Protein AF-A0A7S2HWL8-F1 (afdb_monomer)

Solvent-accessible surface area (backbone atoms only — not comparable to full-atom values): 8436 Å² total; per-residue (Å²): 145,83,67,70,86,74,32,51,67,44,55,51,53,56,47,65,76,38,41,70,59,36,60,76,68,67,42,57,66,60,55,51,50,52,39,53,51,37,48,51,54,50,51,62,57,42,52,60,52,49,50,52,51,49,51,54,53,50,51,54,53,49,51,51,54,49,51,52,51,49,51,52,53,50,50,51,51,48,42,71,77,35,58,91,82,42,54,73,66,59,55,52,54,51,52,52,51,51,51,53,52,50,54,51,50,53,54,51,49,55,60,49,54,51,50,53,52,50,52,55,53,48,50,55,51,50,54,62,69,71,48,85,57,97,70,59,89,82,53,87,84,64,83,80,84,127

Secondary structure (DSSP, 8-state):
---STT-HHHHHHHHHHTHHHHHHTT-HHHHHHHHHHHHHHHHHHHHHHHHHHHHHHHHHHHHHHHHHHHHHHHHHHHHHH-TTT--HHHHHHHHHHHHHHHHHHHHHHHHHHHHHHHHHHHHHHHHHHS---SS-TT-TTS----

Structure (mmCIF, N/CA/C/O backbone):
data_AF-A0A7S2HWL8-F1
#
_entry.id   AF-A0A7S2HWL8-F1
#
loop_
_atom_site.group_PDB
_atom_site.id
_atom_site.type_symbol
_atom_site.label_atom_id
_atom_site.label_alt_id
_atom_site.label_comp_id
_atom_site.label_asym_id
_atom_site.label_entity_id
_atom_site.label_seq_id
_atom_site.pdbx_PDB_ins_code
_atom_site.Cartn_x
_atom_site.Cartn_y
_atom_site.Cartn_z
_atom_site.occupancy
_atom_site.B_iso_or_equiv
_atom_site.auth_seq_id
_atom_site.auth_comp_id
_atom_site.auth_asym_id
_atom_site.auth_atom_id
_atom_site.pdbx_PDB_model_num
ATOM 1 N N . SER A 1 1 ? -8.530 -12.918 17.261 1.00 36.56 1 SER A N 1
ATOM 2 C CA . SER A 1 1 ? -9.436 -11.902 16.700 1.00 36.56 1 SER A CA 1
ATOM 3 C C . SER A 1 1 ? -10.568 -11.753 17.689 1.00 36.56 1 SER A C 1
ATOM 5 O O . SER A 1 1 ? -11.606 -12.373 17.536 1.00 36.56 1 SER A O 1
ATOM 7 N N . ASP A 1 2 ? -10.269 -11.047 18.769 1.00 38.97 2 ASP A N 1
ATOM 8 C CA . ASP A 1 2 ? -11.111 -10.826 19.940 1.00 38.97 2 ASP A CA 1
ATOM 9 C C . ASP A 1 2 ? -11.347 -9.316 19.957 1.00 38.97 2 ASP A C 1
ATOM 11 O O . ASP A 1 2 ? -10.374 -8.564 20.008 1.00 38.97 2 ASP A O 1
ATOM 15 N N . GLY A 1 3 ? -12.564 -8.841 19.702 1.00 39.28 3 GLY A N 1
ATOM 16 C CA . GLY A 1 3 ? -12.728 -7.395 19.493 1.00 39.28 3 GLY A CA 1
ATOM 17 C C . GLY A 1 3 ? -14.107 -6.874 19.117 1.00 39.28 3 GLY A C 1
ATOM 18 O O . GLY A 1 3 ? -14.203 -5.731 18.681 1.00 39.28 3 GLY A O 1
ATOM 19 N N . GLY A 1 4 ? -15.168 -7.669 19.263 1.00 46.44 4 GLY A N 1
ATOM 20 C CA . GLY A 1 4 ? -16.534 -7.183 19.039 1.00 46.44 4 GLY A CA 1
ATOM 21 C C . GLY A 1 4 ? -17.088 -6.378 20.216 1.00 46.44 4 GLY A C 1
ATOM 22 O O . GLY A 1 4 ? -17.731 -5.354 20.004 1.00 46.44 4 GLY A O 1
ATOM 23 N N . GLU A 1 5 ? -16.794 -6.796 21.449 1.00 48.22 5 GLU A N 1
ATOM 24 C CA . GLU A 1 5 ? -17.503 -6.305 22.643 1.00 48.22 5 GLU A CA 1
ATOM 25 C C . GLU A 1 5 ? -16.933 -5.011 23.253 1.00 48.22 5 GLU A C 1
ATOM 27 O O . GLU A 1 5 ? -17.638 -4.344 23.995 1.00 48.22 5 GLU A O 1
ATOM 32 N N . ASN A 1 6 ? -15.717 -4.580 22.883 1.00 56.91 6 ASN A N 1
ATOM 33 C CA . ASN A 1 6 ? -15.077 -3.365 23.432 1.00 56.91 6 ASN A CA 1
ATOM 34 C C . ASN A 1 6 ? -14.715 -2.310 22.369 1.00 56.91 6 ASN A C 1
ATOM 36 O O . ASN A 1 6 ? -13.862 -1.447 22.597 1.00 56.91 6 ASN A O 1
ATOM 40 N N . SER A 1 7 ? -15.316 -2.383 21.179 1.00 73.00 7 SER A N 1
ATOM 41 C CA . SER A 1 7 ? -15.073 -1.382 20.135 1.00 73.00 7 SER A CA 1
ATOM 42 C C . SER A 1 7 ? -15.801 -0.070 20.448 1.00 73.00 7 SER A C 1
ATOM 44 O O . SER A 1 7 ? -16.907 -0.063 20.991 1.00 73.00 7 SER A O 1
ATOM 46 N N . SER A 1 8 ? -15.192 1.053 20.066 1.00 79.38 8 SER A N 1
ATOM 47 C CA . SER A 1 8 ? -15.786 2.393 20.178 1.00 79.38 8 SER A CA 1
ATOM 48 C C . SER A 1 8 ? -17.180 2.456 19.531 1.00 79.38 8 SER A C 1
ATOM 50 O O . SER A 1 8 ? -18.102 3.032 20.106 1.00 79.38 8 SER A O 1
ATOM 52 N N . GLY A 1 9 ? -17.363 1.785 18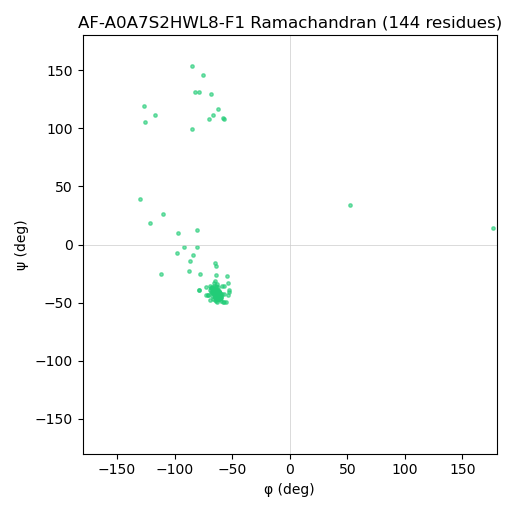.387 1.00 84.88 9 GLY A N 1
ATOM 53 C CA . GLY A 1 9 ? -18.653 1.655 17.704 1.00 84.88 9 GLY A CA 1
ATOM 54 C C . GLY A 1 9 ? -19.685 0.819 18.469 1.00 84.88 9 GLY A C 1
ATOM 55 O O . GLY A 1 9 ? -20.841 1.224 18.552 1.00 84.88 9 GLY A O 1
ATOM 56 N N . GLY A 1 10 ? -19.280 -0.304 19.071 1.00 85.44 10 GLY A N 1
ATOM 57 C CA . GLY A 1 10 ? -20.170 -1.151 19.874 1.00 85.44 10 GLY A CA 1
ATOM 58 C C . GLY A 1 10 ? -20.747 -0.414 21.085 1.00 85.44 10 GLY A C 1
ATOM 59 O O . GLY A 1 10 ? -21.961 -0.409 21.277 1.00 85.44 10 GLY A O 1
ATOM 60 N N . ILE A 1 11 ? -19.894 0.304 21.826 1.00 84.81 11 ILE A N 1
ATOM 61 C CA . ILE A 1 11 ? -20.287 1.094 23.008 1.00 84.81 11 ILE A CA 1
ATOM 62 C C . ILE A 1 11 ? -21.289 2.196 22.629 1.00 84.81 11 ILE A C 1
ATOM 64 O O . ILE A 1 11 ? -22.266 2.433 2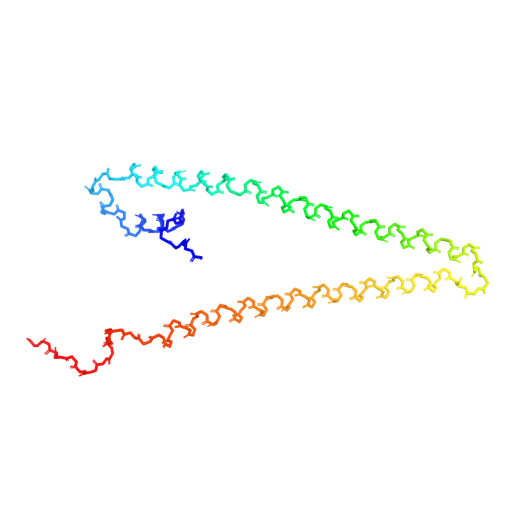3.343 1.00 84.81 11 ILE A O 1
ATOM 68 N N . VAL A 1 12 ? -21.078 2.864 21.489 1.00 86.81 12 VAL A N 1
ATOM 69 C CA . VAL A 1 12 ? -21.998 3.897 20.987 1.00 86.81 12 VAL A CA 1
ATOM 70 C C . VAL A 1 12 ? -23.343 3.291 20.598 1.00 86.81 12 VAL A C 1
ATOM 72 O O . VAL A 1 12 ? -24.381 3.818 20.996 1.00 86.81 12 VAL A O 1
ATOM 75 N N . VAL A 1 13 ? -23.343 2.180 19.858 1.00 89.12 13 VAL A N 1
ATOM 76 C CA . VAL A 1 13 ? -24.578 1.503 19.437 1.00 89.12 13 VAL A CA 1
ATOM 77 C C . VAL A 1 13 ? -25.383 1.036 20.651 1.00 89.12 13 VAL A C 1
ATOM 79 O O . VAL A 1 13 ? -26.576 1.323 20.728 1.00 89.12 13 VAL A O 1
ATOM 82 N N . GLU A 1 14 ? -24.745 0.400 21.635 1.00 86.38 14 GLU A N 1
ATOM 83 C CA . GLU A 1 14 ? -25.400 -0.042 22.873 1.00 86.38 14 GLU A CA 1
ATOM 84 C C . GLU A 1 14 ? -25.998 1.138 23.657 1.00 86.38 14 GLU A C 1
ATOM 86 O O . GLU A 1 14 ? -27.144 1.081 24.114 1.00 86.38 14 GLU A O 1
ATOM 91 N N . THR A 1 15 ? -25.247 2.237 23.769 1.00 87.38 15 THR A N 1
ATOM 92 C CA . THR A 1 15 ? -25.688 3.448 24.475 1.00 87.38 15 THR A CA 1
ATOM 93 C C . THR A 1 15 ? -26.894 4.090 23.788 1.00 87.38 15 THR A C 1
ATOM 95 O O . THR A 1 15 ? -27.835 4.502 24.465 1.00 87.38 15 THR A O 1
ATOM 98 N N . LEU A 1 16 ? -26.905 4.147 22.451 1.00 88.75 16 LEU A N 1
ATOM 99 C CA . LEU A 1 16 ? -28.018 4.703 21.677 1.00 88.75 16 LEU A CA 1
ATOM 100 C C . LEU A 1 16 ? -29.275 3.831 21.764 1.00 88.75 16 LEU A C 1
ATOM 102 O O . LEU A 1 16 ? -30.374 4.363 21.923 1.00 88.75 16 LEU A O 1
ATOM 106 N N . LEU A 1 17 ? -29.121 2.505 21.706 1.00 90.94 17 LEU A N 1
ATOM 107 C CA . LEU A 1 17 ? -30.237 1.564 21.833 1.00 90.94 17 LEU A CA 1
ATOM 108 C C . LEU A 1 17 ? -30.908 1.649 23.214 1.00 90.94 17 LEU A C 1
ATOM 110 O O . LEU A 1 17 ? -32.128 1.535 23.310 1.00 90.94 17 LEU A O 1
ATOM 114 N N . ASN A 1 18 ? -30.132 1.920 24.268 1.00 90.50 18 ASN A N 1
ATOM 115 C CA . ASN A 1 18 ? -30.604 1.960 25.654 1.00 90.50 18 ASN A CA 1
ATOM 116 C C . ASN A 1 18 ? -30.632 3.372 26.267 1.00 90.50 18 ASN A C 1
ATOM 118 O O . ASN A 1 18 ? -30.566 3.518 27.489 1.00 90.50 18 ASN A O 1
ATOM 122 N N . ILE A 1 19 ? -30.774 4.423 25.455 1.00 90.06 19 ILE A N 1
ATOM 123 C CA . ILE A 1 19 ? -30.615 5.817 25.907 1.00 90.06 19 ILE A CA 1
ATOM 124 C C . ILE A 1 19 ? -31.541 6.208 27.074 1.00 90.06 19 ILE A C 1
ATOM 126 O O . ILE A 1 19 ? -31.122 6.914 27.988 1.00 90.06 19 ILE A O 1
ATOM 130 N N . ARG A 1 20 ? -32.781 5.692 27.109 1.00 89.00 20 AR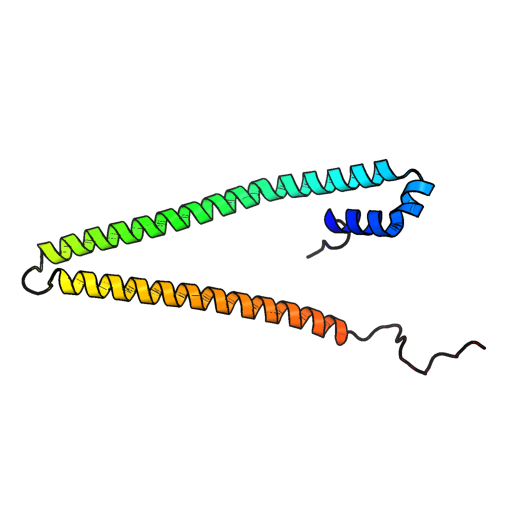G A N 1
ATOM 131 C CA . ARG A 1 20 ? -33.717 5.932 28.228 1.00 89.00 20 ARG A CA 1
ATOM 132 C C . ARG A 1 20 ? -33.214 5.319 29.534 1.00 89.00 20 ARG A C 1
ATOM 134 O O . ARG A 1 20 ? -33.318 5.951 30.581 1.00 89.00 20 ARG A O 1
ATOM 141 N N . THR A 1 21 ? -32.642 4.119 29.468 1.00 88.75 21 THR A N 1
ATOM 142 C CA . THR A 1 21 ? -32.057 3.426 30.622 1.00 88.75 21 THR A CA 1
ATOM 143 C C . THR A 1 21 ? -30.814 4.163 31.116 1.00 88.75 21 THR A C 1
ATOM 145 O O . THR A 1 21 ? -30.686 4.423 32.310 1.00 88.75 21 THR A O 1
ATOM 148 N N . VAL A 1 22 ? -29.943 4.585 30.196 1.00 86.00 22 VAL A N 1
ATOM 149 C CA . VAL A 1 22 ? -28.724 5.355 30.495 1.00 86.00 22 VAL A CA 1
ATOM 150 C C . VAL A 1 22 ? -29.058 6.676 31.196 1.00 86.00 22 VAL A C 1
ATOM 152 O O . VAL A 1 22 ? -28.449 6.988 32.222 1.00 86.00 22 VAL A O 1
ATOM 155 N N . ALA A 1 23 ? -30.063 7.406 30.700 1.00 87.19 23 ALA A N 1
ATOM 156 C CA . ALA A 1 23 ? -30.544 8.642 31.314 1.00 87.19 23 ALA A CA 1
ATOM 157 C C . ALA A 1 23 ? -31.184 8.390 32.690 1.00 87.19 23 ALA A C 1
ATOM 159 O O . ALA A 1 23 ? -30.904 9.113 33.641 1.00 87.19 23 ALA A O 1
ATOM 160 N N . SER A 1 24 ? -31.985 7.325 32.830 1.00 88.12 24 SER A N 1
ATOM 161 C CA . SER A 1 24 ? -32.643 6.982 34.102 1.00 88.12 24 SER A CA 1
ATOM 162 C C . SER A 1 24 ? -31.659 6.607 35.217 1.00 88.12 24 SER A C 1
ATOM 164 O O . SER A 1 24 ? -31.908 6.890 36.385 1.00 88.12 24 SER A O 1
ATOM 166 N N . LEU A 1 25 ? -30.516 6.017 34.855 1.00 89.00 25 LEU A N 1
ATOM 167 C CA . LEU A 1 25 ? -29.452 5.637 35.784 1.00 89.00 25 LEU A CA 1
ATOM 168 C C . LEU A 1 25 ? -28.389 6.736 35.955 1.00 89.00 25 LEU A C 1
ATOM 170 O O . LEU A 1 25 ? -27.465 6.565 36.744 1.00 89.00 25 LEU A O 1
ATOM 174 N N . THR A 1 26 ? -28.497 7.866 35.241 1.00 86.88 26 THR A N 1
ATOM 175 C CA . THR A 1 26 ? -27.496 8.956 35.229 1.00 86.88 26 THR A CA 1
ATOM 176 C C . THR A 1 26 ? -26.065 8.463 34.928 1.00 86.88 26 THR A C 1
ATOM 178 O O . THR A 1 26 ? -25.079 8.983 35.449 1.00 86.88 26 THR A O 1
ATOM 181 N N . ILE A 1 27 ? -25.921 7.435 34.081 1.00 88.50 27 ILE A N 1
ATOM 182 C CA . ILE A 1 27 ? -24.622 6.798 33.766 1.00 88.50 27 ILE A CA 1
ATOM 183 C C . ILE A 1 27 ? -23.970 7.322 32.475 1.00 88.50 27 ILE A C 1
ATOM 185 O O . ILE A 1 27 ? -22.964 6.781 32.019 1.00 88.50 27 ILE A O 1
ATOM 189 N N . GLU A 1 28 ? -24.493 8.402 31.891 1.00 86.25 28 GLU A N 1
ATOM 190 C CA . GLU A 1 28 ? -23.987 9.009 30.647 1.00 86.25 28 GLU A CA 1
ATOM 191 C C . GLU A 1 28 ? -22.484 9.323 30.705 1.00 86.25 28 GLU A C 1
ATOM 193 O O . GLU A 1 28 ? -21.734 9.065 29.758 1.00 86.25 28 GLU A O 1
ATOM 198 N N . LYS A 1 29 ? -22.015 9.830 31.852 1.00 88.00 29 LYS A N 1
ATOM 199 C CA . LYS A 1 29 ? -20.608 10.197 32.055 1.00 88.00 29 LYS A CA 1
ATOM 200 C C . LYS A 1 29 ? -19.680 8.980 32.041 1.00 88.00 29 LYS A C 1
ATOM 202 O O . LYS A 1 29 ? -18.588 9.067 31.491 1.00 88.00 29 LYS A O 1
ATOM 207 N N . MET A 1 30 ? -20.127 7.855 32.601 1.00 86.94 30 MET A N 1
ATOM 208 C CA . MET A 1 30 ? -19.372 6.597 32.607 1.00 86.94 30 MET A CA 1
ATOM 209 C C . MET A 1 30 ? -19.195 6.068 31.179 1.00 86.94 30 MET A C 1
ATOM 211 O O . MET A 1 30 ? -18.077 5.763 30.775 1.00 86.94 30 MET A O 1
ATOM 215 N N . ARG A 1 31 ? -20.276 6.031 30.389 1.00 83.50 31 ARG A N 1
ATOM 216 C CA . ARG A 1 31 ? -20.229 5.562 28.992 1.00 83.50 31 ARG A CA 1
ATOM 217 C C . ARG A 1 31 ? -19.401 6.475 28.089 1.00 83.50 31 ARG A C 1
ATOM 219 O O . ARG A 1 31 ? -18.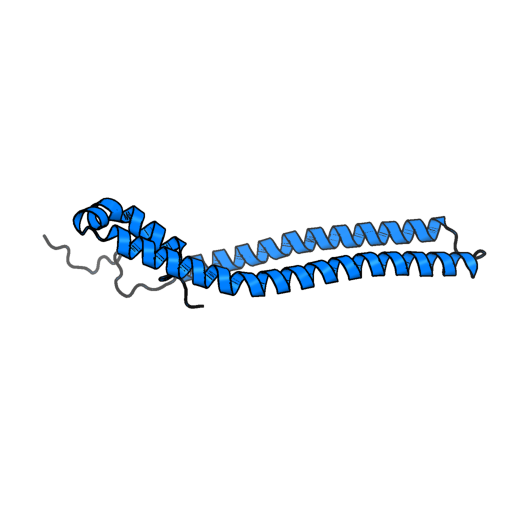677 5.998 27.221 1.00 83.50 31 ARG A O 1
ATOM 226 N N . THR A 1 32 ? -19.450 7.783 28.335 1.00 86.12 32 THR A N 1
ATOM 227 C CA . THR A 1 32 ? -18.622 8.759 27.612 1.00 86.12 32 THR A CA 1
ATOM 228 C C . THR A 1 32 ? -17.132 8.579 27.918 1.00 86.12 32 THR A C 1
ATOM 230 O O . THR A 1 32 ? -16.307 8.645 27.006 1.00 86.12 32 THR A O 1
ATOM 233 N N . ASP A 1 33 ? -16.774 8.327 29.180 1.00 89.19 33 ASP A N 1
ATOM 234 C CA . ASP A 1 33 ? -15.386 8.064 29.579 1.00 89.19 33 ASP A CA 1
ATOM 235 C C . ASP A 1 33 ? -14.860 6.752 28.977 1.00 89.19 33 ASP A C 1
ATOM 237 O O . ASP A 1 33 ? -13.750 6.702 28.444 1.00 89.19 33 ASP A O 1
ATOM 241 N N . GLU A 1 34 ? -15.696 5.714 28.958 1.00 86.25 34 GLU A N 1
ATOM 242 C CA . GLU A 1 34 ? -15.381 4.424 28.346 1.00 86.25 34 GLU A CA 1
ATOM 243 C C . GLU A 1 34 ? -15.135 4.549 26.832 1.00 86.25 34 GLU A C 1
ATOM 245 O O . GLU A 1 34 ? -14.114 4.073 26.325 1.00 86.25 34 GLU A O 1
ATOM 250 N N . TYR A 1 35 ? -15.992 5.291 26.123 1.00 85.75 35 TYR A N 1
ATOM 251 C CA . TYR A 1 35 ? -15.785 5.631 24.713 1.00 85.75 35 TYR A CA 1
ATOM 252 C C . TYR A 1 35 ? -14.480 6.415 24.494 1.00 85.75 35 TYR A C 1
ATOM 254 O O . TYR A 1 35 ? -13.687 6.072 23.612 1.00 85.75 35 TYR A O 1
ATOM 262 N N . ALA A 1 36 ? -14.210 7.433 25.319 1.00 87.88 36 ALA A N 1
ATOM 263 C CA . ALA A 1 36 ? -12.988 8.231 25.229 1.00 87.88 36 ALA A CA 1
ATOM 264 C C . ALA A 1 36 ? -11.723 7.390 25.478 1.00 87.88 36 ALA A C 1
ATOM 266 O O . ALA A 1 36 ? -10.695 7.601 24.823 1.00 87.88 36 ALA A O 1
ATOM 267 N N . ARG A 1 37 ? -11.790 6.412 26.389 1.00 87.00 37 ARG A N 1
ATOM 268 C CA . ARG A 1 37 ? -10.709 5.455 26.650 1.00 87.00 37 ARG A CA 1
ATOM 269 C C . ARG A 1 37 ? -10.443 4.573 25.432 1.00 87.00 37 ARG A C 1
ATOM 271 O O . ARG A 1 37 ? -9.287 4.461 25.021 1.00 87.00 37 ARG A O 1
ATOM 278 N N . CYS A 1 38 ? -11.488 3.999 24.834 1.00 84.25 38 CYS A N 1
ATOM 279 C CA . CYS A 1 38 ? -11.358 3.179 23.628 1.00 84.25 38 CYS A CA 1
ATOM 280 C C . CYS A 1 38 ? -10.789 3.988 22.455 1.00 84.25 38 CYS A C 1
ATOM 282 O O . CYS A 1 38 ? -9.848 3.537 21.801 1.00 84.25 38 CYS A O 1
ATOM 284 N N . LEU A 1 39 ? -11.259 5.222 22.253 1.00 85.69 39 LEU A N 1
ATOM 285 C CA . LEU A 1 39 ? -10.775 6.092 21.179 1.00 85.69 39 LEU A CA 1
ATOM 286 C C . LEU A 1 39 ? -9.288 6.447 21.340 1.00 85.69 39 L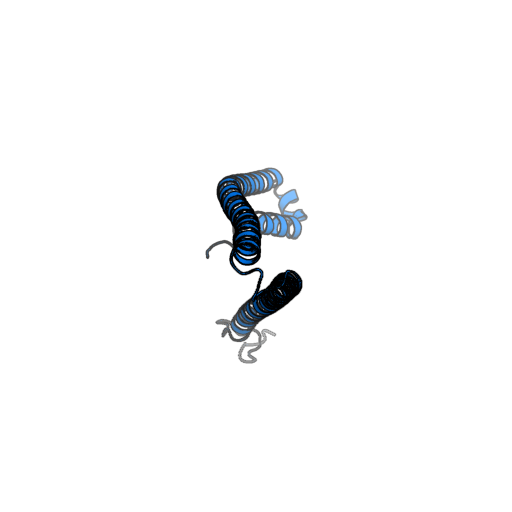EU A C 1
ATOM 288 O O . LEU A 1 39 ? -8.534 6.434 20.365 1.00 85.69 39 LEU A O 1
ATOM 292 N N . ARG A 1 40 ? -8.829 6.730 22.567 1.00 85.19 40 ARG A N 1
ATOM 293 C CA . ARG A 1 40 ? -7.403 6.990 22.843 1.00 85.19 40 ARG A CA 1
ATOM 294 C C . ARG A 1 40 ? -6.532 5.767 22.559 1.00 85.19 40 ARG A C 1
ATOM 296 O O . ARG A 1 40 ? -5.462 5.918 21.968 1.00 85.19 40 ARG A O 1
ATOM 303 N N . ALA A 1 41 ? -6.988 4.577 22.948 1.00 82.81 41 ALA A N 1
ATOM 304 C CA . ALA A 1 41 ? -6.276 3.329 22.679 1.00 82.81 41 ALA A CA 1
ATOM 305 C C . ALA A 1 41 ? -6.167 3.054 21.167 1.00 82.81 41 ALA A C 1
ATOM 307 O O . ALA A 1 41 ? -5.080 2.761 20.661 1.00 82.81 41 ALA A O 1
ATOM 308 N N . GLU A 1 42 ? -7.265 3.236 20.432 1.00 81.38 42 GLU A N 1
ATOM 309 C CA . GLU A 1 42 ? -7.319 3.064 18.978 1.00 81.38 42 GLU A CA 1
ATOM 310 C C . GLU A 1 42 ? -6.437 4.089 18.246 1.00 81.38 42 GLU A C 1
ATOM 312 O O . GLU A 1 42 ? -5.689 3.735 17.331 1.00 81.38 42 GLU A O 1
ATOM 317 N N . THR A 1 43 ? -6.438 5.346 18.699 1.00 79.62 43 THR A N 1
ATOM 318 C CA . THR A 1 43 ? -5.609 6.422 18.128 1.00 79.62 43 THR A CA 1
ATOM 319 C C . THR A 1 43 ? -4.113 6.139 18.306 1.00 79.62 43 THR A C 1
ATOM 321 O O . THR A 1 43 ? -3.332 6.287 17.362 1.00 79.62 43 THR A O 1
ATOM 324 N N . ALA A 1 44 ? -3.701 5.677 19.491 1.00 78.06 44 ALA A N 1
ATOM 325 C CA . ALA A 1 44 ? -2.303 5.353 19.779 1.00 78.06 44 ALA A CA 1
ATOM 326 C C . ALA A 1 44 ? -1.789 4.162 18.947 1.00 78.06 44 ALA A C 1
ATOM 328 O O . ALA A 1 44 ? -0.665 4.200 18.439 1.00 78.06 44 ALA A O 1
ATOM 329 N N . GLY A 1 45 ? -2.613 3.123 18.761 1.00 77.88 45 GLY A N 1
ATOM 330 C CA . GLY A 1 45 ? -2.287 1.988 17.888 1.00 77.88 45 GLY A CA 1
ATOM 331 C C . GLY A 1 45 ? -2.276 2.361 16.400 1.00 77.88 45 GLY A C 1
ATOM 332 O O . GLY A 1 45 ? -1.425 1.899 15.630 1.00 77.88 45 GLY A O 1
ATOM 333 N N . SER A 1 46 ? -3.176 3.260 16.002 1.00 78.88 46 SER A N 1
ATOM 334 C CA . SER A 1 46 ? -3.297 3.724 14.621 1.00 78.88 46 SER A CA 1
ATOM 335 C C . SER A 1 46 ? -2.104 4.566 14.185 1.00 78.88 46 SER A C 1
ATOM 337 O O . SER A 1 46 ? -1.647 4.393 13.064 1.00 78.88 46 SER A O 1
ATOM 339 N N . LEU A 1 47 ? -1.527 5.408 15.048 1.00 83.81 47 LEU A N 1
ATOM 340 C CA . LEU A 1 47 ? -0.367 6.250 14.706 1.00 83.81 47 LEU A CA 1
ATOM 341 C C . LEU A 1 47 ? 0.826 5.448 14.163 1.00 83.81 47 LEU A C 1
ATOM 343 O O . LEU A 1 47 ? 1.347 5.762 13.093 1.00 83.81 47 LEU A O 1
ATOM 347 N N . LYS A 1 48 ? 1.226 4.375 14.857 1.00 83.88 48 LYS A N 1
ATOM 348 C CA . LYS A 1 48 ? 2.344 3.516 14.422 1.00 83.88 48 LYS A CA 1
ATOM 349 C C . LYS A 1 48 ? 2.018 2.787 13.120 1.00 83.88 48 LYS A C 1
ATOM 351 O O . LYS A 1 48 ? 2.842 2.719 12.211 1.00 83.88 48 LYS A O 1
ATOM 356 N N . THR A 1 49 ? 0.790 2.286 13.024 1.00 85.19 49 THR A N 1
ATOM 357 C CA . THR A 1 49 ? 0.301 1.570 11.843 1.00 85.19 49 THR A CA 1
ATOM 358 C C . THR A 1 49 ? 0.219 2.492 10.626 1.00 85.19 49 THR A C 1
ATOM 360 O O . THR A 1 49 ? 0.601 2.104 9.525 1.00 85.19 49 THR A O 1
ATOM 363 N N . ASN A 1 50 ? -0.236 3.728 10.816 1.00 86.12 50 ASN A N 1
ATOM 364 C CA . ASN A 1 50 ? -0.362 4.737 9.772 1.00 86.12 50 ASN A CA 1
ATOM 365 C C . ASN A 1 50 ? 1.006 5.211 9.292 1.00 86.12 50 ASN A C 1
ATOM 367 O O . ASN A 1 50 ? 1.193 5.357 8.088 1.00 86.12 50 ASN A O 1
ATOM 371 N N . LEU A 1 51 ? 1.977 5.377 10.195 1.00 91.38 51 LEU A N 1
ATOM 372 C CA . LEU A 1 51 ? 3.347 5.699 9.804 1.00 91.38 51 LEU A CA 1
ATOM 373 C C . LEU A 1 51 ? 3.961 4.575 8.961 1.00 91.38 51 LEU A C 1
ATOM 375 O O . LEU A 1 51 ? 4.508 4.844 7.896 1.00 91.38 51 LEU A O 1
ATOM 379 N N . LEU A 1 52 ? 3.806 3.316 9.384 1.00 92.31 52 LEU A N 1
ATOM 380 C CA . LEU A 1 52 ? 4.301 2.166 8.625 1.00 92.31 52 LEU A CA 1
ATOM 381 C C . LEU A 1 52 ? 3.636 2.062 7.244 1.00 92.31 52 LEU A C 1
ATOM 383 O O . LEU A 1 52 ? 4.321 1.866 6.243 1.00 92.31 52 LEU A O 1
ATOM 387 N N . LYS A 1 53 ? 2.312 2.245 7.173 1.00 91.12 53 LYS A N 1
ATOM 388 C CA . LYS A 1 53 ? 1.569 2.296 5.904 1.00 91.12 53 LYS A CA 1
ATOM 389 C C . LYS A 1 53 ? 2.041 3.448 5.019 1.00 91.12 53 LYS A C 1
ATOM 391 O O . LYS A 1 53 ? 2.226 3.250 3.822 1.00 91.12 53 LYS A O 1
ATOM 396 N N . GLY A 1 54 ? 2.268 4.624 5.601 1.00 92.62 54 GLY A N 1
ATOM 397 C CA . GLY A 1 54 ? 2.782 5.798 4.900 1.00 92.62 54 GLY A CA 1
ATOM 398 C C . GLY A 1 54 ? 4.173 5.553 4.320 1.00 92.62 54 GLY A C 1
ATOM 399 O O . GLY A 1 54 ? 4.395 5.815 3.141 1.00 92.62 54 GLY A O 1
ATOM 400 N N . MET A 1 55 ? 5.081 4.966 5.103 1.00 94.88 55 MET A N 1
ATOM 401 C CA . MET A 1 55 ? 6.418 4.583 4.640 1.00 94.88 55 MET A CA 1
ATOM 402 C C . MET A 1 55 ? 6.359 3.539 3.524 1.00 94.88 55 MET A C 1
ATOM 404 O O . MET A 1 55 ? 7.020 3.709 2.504 1.00 94.88 55 MET A O 1
ATOM 408 N N . ALA A 1 56 ? 5.549 2.489 3.681 1.00 93.88 56 ALA A N 1
ATOM 409 C CA . ALA A 1 56 ? 5.389 1.454 2.661 1.00 93.88 56 ALA A CA 1
ATOM 410 C C . ALA A 1 56 ? 4.814 2.026 1.355 1.00 93.88 56 ALA A C 1
ATOM 412 O O . ALA A 1 56 ? 5.316 1.734 0.271 1.00 93.88 56 ALA A O 1
ATOM 413 N N . SER A 1 57 ? 3.805 2.896 1.458 1.00 91.88 57 SER A N 1
ATOM 414 C CA . SER A 1 57 ? 3.217 3.580 0.306 1.00 91.88 57 SER A CA 1
ATOM 415 C C . SER A 1 57 ? 4.222 4.512 -0.371 1.00 91.88 57 SER A C 1
ATOM 417 O O . SER A 1 57 ? 4.327 4.514 -1.595 1.00 91.88 57 SER A O 1
ATOM 419 N N . GLY A 1 58 ? 4.977 5.290 0.408 1.00 93.88 58 GLY A N 1
ATOM 420 C CA . GLY A 1 58 ? 6.008 6.187 -0.111 1.00 93.88 58 GLY A CA 1
ATOM 421 C C . GLY A 1 58 ? 7.134 5.426 -0.808 1.00 93.88 58 GLY A C 1
ATOM 422 O O . GLY A 1 58 ? 7.522 5.785 -1.916 1.00 93.88 58 GLY A O 1
ATOM 423 N N . PHE A 1 59 ? 7.602 4.327 -0.212 1.00 95.69 59 PHE A N 1
ATOM 424 C CA . PHE A 1 59 ? 8.615 3.463 -0.814 1.00 95.69 59 PHE A CA 1
ATOM 425 C C . PHE A 1 59 ? 8.121 2.815 -2.115 1.00 95.69 59 PHE A C 1
ATOM 427 O O . PHE A 1 59 ? 8.872 2.754 -3.084 1.00 95.69 59 PHE A O 1
ATOM 434 N N . GLY A 1 60 ? 6.850 2.403 -2.174 1.00 93.56 60 GLY A N 1
ATOM 435 C CA . GLY A 1 60 ? 6.235 1.894 -3.403 1.00 93.56 60 GLY A CA 1
ATOM 436 C C . GLY A 1 60 ? 6.150 2.943 -4.518 1.00 93.56 60 GLY A C 1
ATOM 437 O O . GLY A 1 60 ? 6.436 2.648 -5.674 1.00 93.56 60 GLY A O 1
ATOM 438 N N . GLN A 1 61 ? 5.810 4.191 -4.185 1.00 92.06 61 GLN A N 1
ATOM 439 C CA . GLN A 1 61 ? 5.810 5.292 -5.158 1.00 92.06 61 GLN A CA 1
ATOM 440 C C . GLN A 1 61 ? 7.231 5.625 -5.635 1.00 92.06 61 GLN A C 1
ATOM 442 O O . GLN A 1 61 ? 7.458 5.841 -6.826 1.00 92.06 61 GLN A O 1
ATOM 447 N N . PHE A 1 62 ? 8.203 5.615 -4.721 1.00 95.12 62 PHE A N 1
ATOM 448 C CA . PHE A 1 62 ? 9.605 5.839 -5.054 1.00 95.12 62 PHE A CA 1
ATOM 449 C C . PHE A 1 62 ? 10.153 4.751 -5.984 1.00 95.12 62 PHE A C 1
ATOM 451 O O . PHE A 1 62 ? 10.768 5.076 -6.997 1.00 95.12 62 PHE A O 1
ATOM 458 N N . SER A 1 63 ? 9.898 3.472 -5.691 1.00 94.19 63 SER A N 1
ATOM 459 C CA . SER A 1 63 ? 10.364 2.364 -6.532 1.00 94.19 63 SER A CA 1
ATOM 460 C C . SER A 1 63 ? 9.739 2.395 -7.928 1.00 94.19 63 SER A C 1
ATOM 462 O O . SER A 1 63 ? 10.435 2.123 -8.905 1.00 94.19 63 SER A O 1
ATOM 464 N N . GLN A 1 64 ? 8.472 2.806 -8.044 1.00 90.25 64 GLN A N 1
ATOM 465 C CA . GLN A 1 64 ? 7.802 2.986 -9.331 1.00 90.25 64 GLN A CA 1
ATOM 466 C C . GLN A 1 64 ? 8.478 4.074 -10.176 1.00 90.25 64 GLN A C 1
ATOM 468 O O . GLN A 1 64 ? 8.801 3.843 -11.343 1.00 90.25 64 GLN A O 1
ATOM 473 N N . LEU A 1 65 ? 8.726 5.251 -9.593 1.00 89.81 65 LEU A N 1
ATOM 474 C CA . LEU A 1 65 ? 9.411 6.348 -10.284 1.00 89.81 65 LEU A CA 1
ATOM 475 C C . LEU A 1 65 ? 10.852 5.976 -10.645 1.00 89.81 65 LEU A C 1
ATOM 477 O O . LEU A 1 65 ? 11.314 6.283 -11.744 1.00 89.81 65 LEU A O 1
ATOM 481 N N . TRP A 1 66 ? 11.548 5.269 -9.755 1.00 95.25 66 TRP A N 1
ATOM 482 C CA . TRP A 1 66 ? 12.904 4.793 -10.006 1.00 95.25 66 TRP A CA 1
ATOM 483 C C . TRP A 1 66 ? 12.950 3.767 -11.145 1.00 95.25 66 TRP A C 1
ATOM 485 O O . TRP A 1 66 ? 13.798 3.871 -12.028 1.00 95.25 66 TRP A O 1
ATOM 495 N N . GLY A 1 67 ? 11.991 2.839 -11.199 1.00 91.88 67 GLY A N 1
ATOM 496 C CA . GLY A 1 67 ? 11.847 1.893 -12.307 1.00 91.88 67 GLY A CA 1
ATOM 497 C C . GLY A 1 67 ? 11.612 2.590 -13.649 1.00 91.88 67 GLY A C 1
ATOM 498 O O . GLY A 1 67 ? 12.241 2.232 -14.644 1.00 91.88 67 GLY A O 1
ATOM 499 N N . MET A 1 68 ? 10.776 3.633 -13.675 1.00 88.94 68 MET A N 1
ATOM 500 C CA . MET A 1 68 ? 10.588 4.465 -14.870 1.00 88.94 68 MET A CA 1
ATOM 501 C C . MET A 1 68 ? 11.888 5.169 -15.279 1.00 88.94 68 MET A C 1
ATOM 503 O O . MET A 1 68 ? 12.265 5.124 -16.449 1.00 88.94 68 MET A O 1
ATOM 507 N N . ALA A 1 69 ? 12.619 5.758 -14.330 1.00 92.75 69 ALA A N 1
ATOM 508 C CA . ALA A 1 69 ? 13.900 6.406 -14.609 1.00 92.75 69 ALA A CA 1
ATOM 509 C C . ALA A 1 69 ? 14.938 5.424 -15.184 1.00 92.75 69 ALA A C 1
ATOM 511 O O . ALA A 1 69 ? 15.622 5.750 -16.154 1.00 92.75 69 ALA A O 1
ATOM 512 N N . LEU A 1 70 ? 15.017 4.204 -14.641 1.00 91.81 70 LEU A N 1
ATOM 513 C CA . LEU A 1 70 ? 15.897 3.148 -15.149 1.00 91.81 70 LEU A CA 1
ATOM 514 C C . LEU A 1 70 ? 15.502 2.682 -16.554 1.00 91.81 70 LEU A C 1
ATOM 516 O O . LEU A 1 70 ? 16.386 2.477 -17.386 1.00 91.81 70 LEU A O 1
ATOM 520 N N . MET A 1 71 ? 14.202 2.555 -16.844 1.00 88.25 71 MET A N 1
ATOM 521 C CA . MET A 1 71 ? 13.732 2.241 -18.199 1.00 88.25 71 MET A CA 1
ATOM 522 C C . MET A 1 71 ? 14.170 3.304 -19.203 1.00 88.25 71 MET A C 1
ATOM 524 O O . MET A 1 71 ? 14.654 2.954 -20.276 1.00 88.25 71 MET A O 1
ATOM 528 N N . PHE A 1 72 ? 14.043 4.589 -18.863 1.00 87.12 72 PHE A N 1
ATOM 529 C CA . PHE A 1 72 ? 14.488 5.673 -19.741 1.00 87.12 72 PHE A CA 1
ATOM 530 C C . PHE A 1 72 ? 16.008 5.711 -19.897 1.00 87.12 72 PHE A C 1
ATOM 532 O O . PHE A 1 72 ? 16.496 5.895 -21.011 1.00 87.12 72 PHE A O 1
ATOM 539 N N . TRP A 1 73 ? 16.759 5.497 -18.814 1.00 90.25 73 TRP A N 1
ATOM 540 C CA . TRP A 1 73 ? 18.219 5.431 -18.863 1.00 90.25 73 TRP A CA 1
ATOM 541 C C . TRP A 1 73 ? 18.702 4.305 -19.782 1.00 90.25 73 TRP A C 1
ATOM 543 O O . TRP A 1 73 ? 19.521 4.532 -20.675 1.00 90.25 73 TRP A O 1
ATOM 553 N N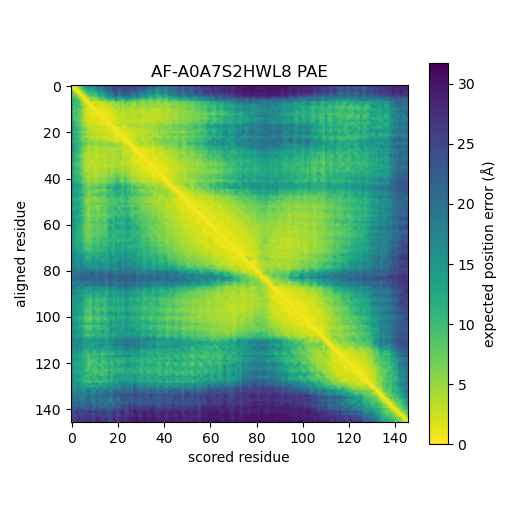 . TRP A 1 74 ? 18.154 3.098 -19.613 1.00 88.38 74 TRP A N 1
ATOM 554 C CA . TRP A 1 74 ? 18.474 1.966 -20.479 1.00 88.38 74 TRP A CA 1
ATOM 555 C C . TRP A 1 74 ? 17.999 2.228 -21.911 1.00 88.38 74 TRP A C 1
ATOM 557 O O . TRP A 1 74 ? 18.772 2.048 -22.845 1.00 88.38 74 TRP A O 1
ATOM 567 N N . GLY A 1 75 ? 16.780 2.730 -22.105 1.00 86.75 75 GLY A N 1
ATOM 568 C CA . GLY A 1 75 ? 16.262 3.091 -23.426 1.00 86.75 75 GLY A CA 1
ATOM 569 C C . GLY A 1 75 ? 17.179 4.050 -24.186 1.00 86.75 75 GLY A C 1
ATOM 570 O O . GLY A 1 75 ? 17.480 3.820 -25.357 1.00 86.75 75 GLY A O 1
ATOM 571 N N . GLY A 1 76 ? 17.697 5.073 -23.501 1.00 86.75 76 GLY A N 1
ATOM 572 C CA . GLY A 1 76 ? 18.679 6.004 -24.054 1.00 86.75 76 GLY A CA 1
ATOM 573 C C . GLY A 1 76 ? 20.002 5.326 -24.416 1.00 86.75 76 GLY A C 1
ATOM 574 O O . GLY A 1 76 ? 20.514 5.532 -25.515 1.00 86.75 76 GLY A O 1
ATOM 575 N N . TRP A 1 77 ? 20.531 4.469 -23.539 1.00 87.81 77 TRP A N 1
ATOM 576 C CA . TRP A 1 77 ? 21.750 3.701 -23.819 1.00 87.81 77 TRP A CA 1
ATOM 577 C C . TRP A 1 77 ? 21.582 2.739 -25.005 1.00 87.81 77 TRP A C 1
ATOM 579 O O . TRP A 1 77 ? 22.472 2.625 -25.847 1.00 87.81 77 TRP A O 1
ATOM 589 N N . LEU A 1 78 ? 20.428 2.076 -25.107 1.00 85.81 78 LEU A N 1
ATOM 590 C CA . LEU A 1 78 ? 20.110 1.150 -26.193 1.00 85.81 78 LEU A CA 1
ATOM 591 C C . LEU A 1 78 ? 20.062 1.883 -27.538 1.00 85.81 78 LEU A C 1
ATOM 593 O O . LEU A 1 78 ? 20.648 1.412 -28.510 1.00 85.81 78 LEU A O 1
ATOM 597 N N . LEU A 1 79 ? 19.428 3.057 -27.570 1.00 83.94 79 LEU A N 1
ATOM 598 C CA . LEU A 1 79 ? 19.335 3.886 -28.769 1.00 83.94 79 LEU A CA 1
ATOM 599 C C . LEU A 1 79 ? 20.703 4.448 -29.190 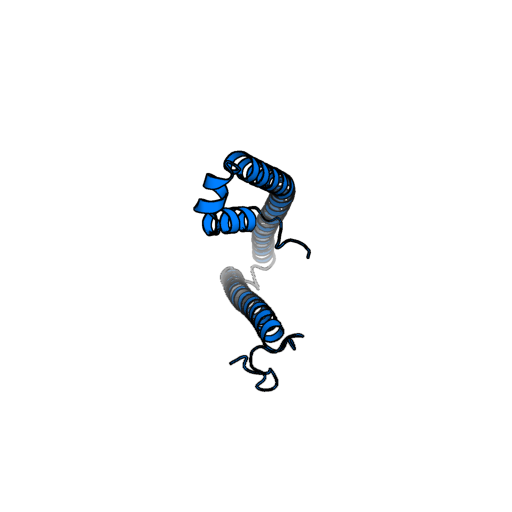1.00 83.94 79 LEU A C 1
ATOM 601 O O . LEU A 1 79 ? 20.995 4.518 -30.380 1.00 83.94 79 LEU A O 1
ATOM 605 N N . ALA A 1 80 ? 21.559 4.799 -28.225 1.00 82.38 80 ALA A N 1
ATOM 606 C CA . ALA A 1 80 ? 22.902 5.309 -28.491 1.00 82.38 80 ALA A CA 1
ATOM 607 C C . ALA A 1 80 ? 23.860 4.225 -29.022 1.00 82.38 80 ALA A C 1
ATOM 609 O O . ALA A 1 80 ? 24.592 4.474 -29.978 1.00 82.38 80 ALA A O 1
ATOM 610 N N . ASN A 1 81 ? 23.844 3.019 -28.443 1.00 82.62 81 ASN A N 1
ATOM 611 C CA . ASN A 1 81 ? 24.774 1.948 -28.824 1.00 82.62 81 ASN A CA 1
ATOM 612 C C . ASN A 1 81 ? 24.283 1.070 -29.987 1.00 82.62 81 ASN A C 1
ATOM 614 O O . ASN A 1 81 ? 25.099 0.419 -30.633 1.00 82.62 81 ASN A O 1
ATOM 618 N N . HIS A 1 82 ? 22.974 1.012 -30.245 1.00 79.94 82 HIS A N 1
ATOM 619 C CA . HIS A 1 82 ? 22.377 0.121 -31.249 1.00 79.94 82 HIS A CA 1
ATOM 620 C C . HIS A 1 82 ? 21.430 0.861 -32.207 1.00 79.94 82 HIS A C 1
ATOM 622 O O . HIS A 1 82 ? 20.406 0.313 -32.617 1.00 79.94 82 HIS A O 1
ATOM 628 N N . SER A 1 83 ? 21.808 2.079 -32.608 1.00 70.50 83 SER A N 1
ATOM 629 C CA . SER A 1 83 ? 21.058 2.932 -33.550 1.00 70.50 83 SER A CA 1
ATOM 630 C C . SER A 1 83 ? 20.733 2.245 -34.892 1.00 70.50 83 SER A C 1
ATOM 632 O O . SER A 1 83 ? 19.720 2.541 -35.517 1.00 70.50 83 SER A O 1
ATOM 634 N N . ASP A 1 84 ? 21.554 1.276 -35.312 1.00 71.12 84 ASP A N 1
ATOM 635 C CA . ASP A 1 84 ? 21.385 0.542 -36.577 1.00 71.12 84 ASP A CA 1
ATOM 636 C C . ASP A 1 84 ? 20.294 -0.553 -36.510 1.00 71.12 84 ASP A C 1
ATOM 638 O O . ASP A 1 84 ? 19.688 -0.908 -37.516 1.00 71.12 84 ASP A O 1
ATOM 642 N N . LYS A 1 85 ? 20.006 -1.084 -35.309 1.00 69.94 85 LYS A N 1
ATOM 643 C CA . LYS A 1 85 ? 19.095 -2.233 -35.110 1.00 69.94 85 LYS A CA 1
ATOM 644 C C . LYS A 1 85 ? 17.793 -1.888 -34.395 1.00 69.94 85 LYS A C 1
ATOM 646 O O . LYS A 1 85 ? 16.817 -2.613 -34.559 1.00 69.94 85 LYS A O 1
ATOM 651 N N . PHE A 1 86 ? 17.782 -0.833 -33.584 1.00 73.81 86 PHE A N 1
ATOM 652 C CA . PHE A 1 86 ? 16.623 -0.445 -32.787 1.00 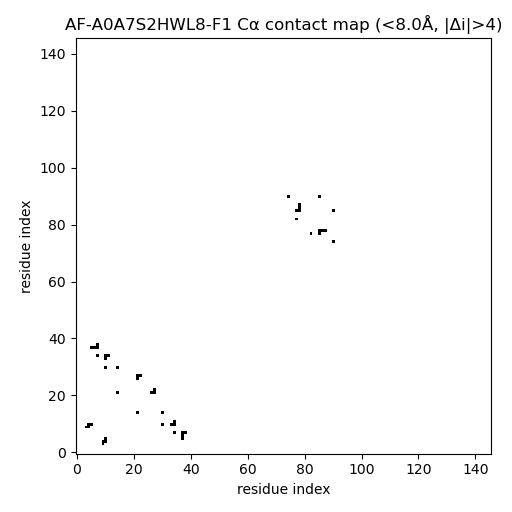73.81 86 PHE A CA 1
ATOM 653 C C . PHE A 1 86 ? 16.270 1.014 -33.047 1.00 73.81 86 PHE A C 1
ATOM 655 O O . PHE A 1 86 ? 17.060 1.916 -32.772 1.00 73.81 86 PHE A O 1
ATOM 662 N N . SER A 1 87 ? 15.055 1.249 -33.546 1.00 82.94 87 SER A N 1
ATOM 663 C CA . SER A 1 87 ? 14.532 2.601 -33.716 1.00 82.94 87 SER A CA 1
ATOM 664 C C . SER A 1 87 ? 13.895 3.106 -32.420 1.00 82.94 87 SER A C 1
ATOM 666 O O . SER A 1 87 ? 13.335 2.340 -31.632 1.00 82.94 87 SER A O 1
ATOM 668 N N . PHE A 1 88 ? 13.877 4.428 -32.237 1.00 81.81 88 PHE A N 1
ATOM 669 C CA . PHE A 1 88 ? 13.131 5.079 -31.154 1.00 81.81 88 PHE A CA 1
ATOM 670 C C . PHE A 1 88 ? 11.649 4.663 -31.136 1.00 81.81 88 PHE A C 1
ATOM 672 O O . PHE A 1 88 ? 11.043 4.531 -30.072 1.00 81.81 88 PHE A O 1
ATOM 679 N N . ARG A 1 89 ? 11.074 4.399 -32.318 1.00 85.44 89 ARG A N 1
ATOM 680 C CA . ARG A 1 89 ? 9.699 3.909 -32.463 1.00 85.44 89 ARG A CA 1
ATOM 681 C C . ARG A 1 89 ? 9.491 2.567 -31.761 1.00 85.44 89 ARG A C 1
ATOM 683 O O . ARG A 1 89 ? 8.509 2.427 -31.040 1.00 85.44 89 ARG A O 1
ATOM 690 N N . ASP A 1 90 ? 10.402 1.614 -31.933 1.00 85.44 90 ASP A N 1
ATOM 691 C CA . ASP A 1 90 ? 10.265 0.265 -31.366 1.00 85.44 90 ASP A CA 1
ATOM 692 C C . ASP A 1 90 ? 10.377 0.292 -29.837 1.00 85.44 90 ASP A C 1
ATOM 694 O O . ASP A 1 90 ? 9.626 -0.381 -29.122 1.00 85.44 90 ASP A O 1
ATOM 698 N N . PHE A 1 91 ? 11.258 1.151 -29.317 1.00 85.50 91 PHE A N 1
ATOM 699 C CA . PHE A 1 91 ? 11.367 1.398 -27.883 1.00 85.50 91 PHE A CA 1
ATOM 700 C C . PHE A 1 91 ? 10.076 2.001 -27.306 1.00 85.50 91 PHE A C 1
ATOM 702 O O . PHE A 1 91 ? 9.547 1.499 -26.317 1.00 85.50 91 PHE A O 1
ATOM 709 N N . MET A 1 92 ? 9.506 3.022 -27.951 1.00 86.50 92 MET A N 1
ATOM 710 C CA . MET A 1 92 ? 8.243 3.619 -27.503 1.00 86.50 92 MET A CA 1
ATOM 711 C C . MET A 1 92 ? 7.080 2.623 -27.552 1.00 86.50 92 MET A C 1
ATOM 713 O O . MET A 1 92 ? 6.315 2.532 -26.593 1.00 86.50 92 MET A O 1
ATOM 717 N N . VAL A 1 93 ? 6.959 1.837 -28.627 1.00 90.75 93 VAL A N 1
ATOM 718 C CA . VAL A 1 93 ? 5.898 0.826 -28.766 1.00 90.75 93 VAL A CA 1
ATOM 719 C C . VAL A 1 93 ? 5.994 -0.232 -27.665 1.00 90.75 93 VAL A C 1
ATOM 721 O O . VAL A 1 93 ? 4.980 -0.546 -27.041 1.00 90.75 93 VAL A O 1
ATOM 724 N N . SER A 1 94 ? 7.193 -0.744 -27.375 1.00 89.38 94 SER A N 1
ATOM 725 C CA . SER A 1 94 ? 7.382 -1.726 -26.297 1.00 89.38 94 SER A CA 1
ATOM 726 C C . SER A 1 94 ? 7.081 -1.142 -24.910 1.00 89.38 94 SER A C 1
ATOM 728 O O . SER A 1 94 ? 6.420 -1.798 -24.104 1.00 89.38 94 SER A O 1
ATOM 730 N N . MET A 1 95 ? 7.468 0.112 -24.651 1.00 88.56 95 MET A N 1
ATOM 731 C CA . MET A 1 95 ? 7.175 0.797 -23.389 1.00 88.56 95 MET A CA 1
ATOM 732 C C . MET A 1 95 ? 5.667 1.009 -23.187 1.00 88.56 95 MET A C 1
ATOM 734 O O . MET A 1 95 ? 5.141 0.725 -22.109 1.00 88.56 95 MET A O 1
ATOM 738 N N . PHE A 1 96 ? 4.946 1.455 -24.222 1.00 90.06 96 PHE A N 1
ATOM 739 C CA . PHE A 1 96 ? 3.490 1.604 -24.157 1.00 90.06 96 PHE A CA 1
ATOM 740 C C . PHE A 1 96 ? 2.783 0.258 -23.988 1.00 90.06 96 PHE A C 1
ATOM 742 O O . PHE A 1 96 ? 1.877 0.155 -23.163 1.00 90.06 96 PHE A O 1
ATOM 749 N N . ALA A 1 97 ? 3.211 -0.784 -24.704 1.00 93.44 97 ALA A N 1
ATOM 750 C CA . ALA A 1 97 ? 2.652 -2.125 -24.543 1.00 93.44 97 ALA A CA 1
ATOM 751 C C . ALA A 1 97 ? 2.814 -2.637 -23.101 1.00 93.44 97 ALA A C 1
ATOM 753 O O . ALA A 1 97 ? 1.863 -3.162 -22.520 1.00 93.44 97 ALA A O 1
ATOM 754 N N . LEU A 1 98 ? 3.986 -2.416 -22.494 1.00 90.44 98 LEU A N 1
ATOM 755 C CA . LEU A 1 98 ? 4.249 -2.778 -21.103 1.00 90.44 98 LEU A CA 1
ATOM 756 C C . LEU A 1 98 ? 3.371 -1.985 -20.121 1.00 90.44 98 LEU A C 1
ATOM 758 O O . LEU A 1 98 ? 2.815 -2.571 -19.193 1.00 90.44 98 LEU A O 1
ATOM 762 N N . MET A 1 99 ? 3.207 -0.676 -20.342 1.00 89.62 99 MET A N 1
ATOM 763 C CA . MET A 1 99 ? 2.310 0.174 -19.547 1.00 89.62 99 MET A CA 1
ATOM 764 C C . MET A 1 99 ? 0.867 -0.341 -19.587 1.00 89.62 99 MET A C 1
ATOM 766 O O . MET A 1 99 ? 0.267 -0.546 -18.534 1.00 89.62 99 MET A O 1
ATOM 770 N N . PHE A 1 100 ? 0.328 -0.621 -20.778 1.00 91.31 100 PHE A N 1
ATOM 771 C CA . PHE A 1 100 ? -1.031 -1.151 -20.925 1.00 91.31 100 PHE A CA 1
ATOM 772 C C . PHE A 1 100 ? -1.201 -2.522 -20.263 1.00 91.31 100 PHE A C 1
ATOM 774 O O . PHE A 1 100 ? -2.202 -2.747 -19.580 1.00 91.31 100 PHE A O 1
ATOM 781 N N . ALA A 1 101 ? -0.223 -3.420 -20.413 1.00 92.81 101 ALA A N 1
ATOM 782 C CA . ALA A 1 101 ? -0.248 -4.725 -19.759 1.00 92.81 101 ALA A CA 1
ATOM 783 C C . ALA A 1 101 ? -0.272 -4.585 -18.228 1.00 92.81 101 ALA A C 1
ATOM 785 O O . ALA A 1 101 ? -1.082 -5.228 -17.558 1.00 92.81 101 ALA A O 1
ATOM 786 N N . LEU A 1 102 ? 0.566 -3.703 -17.672 1.00 88.94 102 LEU A N 1
ATOM 787 C CA . LEU A 1 102 ? 0.615 -3.454 -16.234 1.00 88.94 102 LEU A CA 1
ATOM 788 C C . LEU A 1 102 ? -0.681 -2.822 -15.714 1.00 88.94 102 LEU A C 1
ATOM 790 O O . LEU A 1 102 ? -1.204 -3.269 -14.694 1.00 88.94 102 LEU A O 1
ATOM 794 N N . SER A 1 103 ? -1.241 -1.835 -16.419 1.00 89.06 103 SER A N 1
ATOM 795 C CA . SER A 1 103 ? -2.533 -1.234 -16.067 1.00 89.06 103 SER A CA 1
ATOM 796 C C . SER A 1 103 ? -3.673 -2.257 -16.102 1.00 89.06 103 SER A C 1
ATOM 798 O O . SER A 1 103 ? -4.508 -2.273 -15.197 1.00 89.06 103 SER A O 1
ATOM 800 N N . GLY A 1 104 ? -3.682 -3.151 -17.097 1.00 90.38 104 GLY A N 1
ATOM 801 C CA . GLY A 1 104 ? -4.644 -4.251 -17.177 1.00 90.38 104 GLY A CA 1
ATOM 802 C C . GLY A 1 104 ? -4.519 -5.224 -16.001 1.00 90.38 104 GLY A C 1
ATOM 803 O O . GLY A 1 104 ? -5.520 -5.566 -15.371 1.00 90.38 104 GLY A O 1
ATOM 804 N N . MET A 1 105 ? -3.291 -5.615 -15.644 1.00 89.81 105 MET A N 1
ATOM 805 C CA . MET A 1 105 ? -3.033 -6.463 -14.474 1.00 89.81 105 MET A CA 1
ATOM 806 C C . MET A 1 105 ? -3.435 -5.786 -13.160 1.00 89.81 105 MET A C 1
ATOM 808 O O . MET A 1 105 ? -4.009 -6.442 -12.289 1.00 89.81 105 MET A O 1
ATOM 812 N N . ALA A 1 106 ? -3.184 -4.483 -13.012 1.00 86.69 106 ALA A N 1
ATOM 813 C CA . ALA A 1 106 ? -3.588 -3.726 -11.831 1.00 86.69 106 ALA A CA 1
ATOM 814 C C . ALA A 1 106 ? -5.117 -3.745 -11.656 1.00 86.69 106 ALA A C 1
ATOM 816 O O . ALA A 1 106 ? -5.607 -4.082 -10.577 1.00 86.69 106 ALA A O 1
ATOM 817 N N . ALA A 1 107 ? -5.871 -3.491 -12.731 1.00 86.44 107 ALA A N 1
ATOM 818 C CA . ALA A 1 107 ? -7.332 -3.550 -12.713 1.00 86.44 107 ALA A CA 1
ATOM 819 C C . ALA A 1 107 ? -7.862 -4.964 -12.406 1.00 86.44 107 ALA A C 1
ATOM 821 O O . ALA A 1 107 ? -8.776 -5.131 -11.594 1.00 86.44 107 ALA A O 1
ATOM 822 N N . ALA A 1 108 ? -7.259 -5.998 -13.002 1.00 87.25 108 ALA A N 1
ATOM 823 C CA . ALA A 1 108 ? -7.623 -7.390 -12.740 1.00 87.25 108 ALA A CA 1
ATOM 824 C C . ALA A 1 108 ? -7.345 -7.803 -11.284 1.00 87.25 108 ALA A C 1
ATOM 826 O O . ALA A 1 108 ? -8.131 -8.536 -10.676 1.00 87.25 108 ALA A O 1
ATOM 827 N N . THR A 1 109 ? -6.253 -7.300 -10.704 1.00 83.62 109 THR A N 1
ATOM 828 C CA . THR A 1 109 ? -5.893 -7.553 -9.305 1.00 83.62 109 THR A CA 1
ATOM 829 C C . THR A 1 109 ? -6.924 -6.938 -8.364 1.00 83.62 109 THR A C 1
ATOM 831 O O . THR A 1 109 ? -7.398 -7.630 -7.464 1.00 83.62 109 THR A O 1
ATOM 834 N N . SER A 1 110 ? -7.354 -5.695 -8.607 1.00 79.44 110 SER A N 1
ATOM 835 C CA . SER A 1 110 ? -8.437 -5.065 -7.838 1.00 79.44 110 SER A CA 1
ATOM 836 C C . SER A 1 110 ? -9.726 -5.892 -7.888 1.00 79.44 110 SER A C 1
ATOM 838 O O . SER A 1 110 ? -10.257 -6.255 -6.840 1.00 79.44 110 SER A O 1
ATOM 840 N N . GLY A 1 111 ? -10.159 -6.308 -9.084 1.00 76.94 111 GLY A N 1
ATOM 841 C CA . GLY A 1 111 ? -11.355 -7.144 -9.237 1.00 76.94 111 GLY A CA 1
ATOM 842 C C . GLY A 1 111 ? -11.242 -8.533 -8.591 1.00 76.94 111 GLY A C 1
ATOM 843 O O . GLY A 1 111 ? -12.249 -9.120 -8.201 1.00 76.94 111 GLY A O 1
ATOM 844 N N . THR A 1 112 ? -10.030 -9.071 -8.444 1.00 76.19 112 THR A N 1
ATOM 845 C CA . THR A 1 112 ? -9.789 -10.359 -7.769 1.00 76.19 112 THR A CA 1
ATOM 846 C C . THR A 1 112 ? -9.812 -10.215 -6.245 1.00 76.19 112 THR A C 1
ATOM 848 O O . THR A 1 112 ? -10.376 -11.062 -5.551 1.00 76.19 112 THR A O 1
ATOM 851 N N . VAL A 1 113 ? -9.259 -9.124 -5.706 1.00 76.06 113 VAL A N 1
ATOM 852 C CA . VAL A 1 113 ? -9.287 -8.831 -4.262 1.00 76.06 113 VAL A CA 1
ATOM 853 C C . VAL A 1 113 ? -10.723 -8.681 -3.756 1.00 76.06 113 VAL A C 1
ATOM 855 O O . VAL A 1 113 ? -11.045 -9.188 -2.679 1.00 76.06 113 VAL A O 1
ATOM 858 N N . ASP A 1 114 ? -11.598 -8.044 -4.532 1.00 79.25 114 ASP A N 1
ATOM 859 C CA . ASP A 1 114 ? -13.002 -7.872 -4.151 1.00 79.25 114 ASP A CA 1
ATOM 860 C C . ASP A 1 114 ? -13.760 -9.203 -4.112 1.00 79.25 114 ASP A C 1
ATOM 862 O O . ASP A 1 114 ? -14.513 -9.454 -3.169 1.00 79.25 114 ASP A O 1
ATOM 866 N N . LYS A 1 115 ? -13.487 -10.110 -5.058 1.00 76.12 115 LYS A N 1
ATOM 867 C CA . LYS A 1 115 ? -14.047 -11.473 -5.045 1.00 76.12 115 LYS A CA 1
ATOM 868 C C . LYS A 1 115 ? -13.636 -12.247 -3.795 1.00 76.12 115 LYS A C 1
ATOM 870 O O . LYS A 1 115 ? -14.480 -12.881 -3.167 1.00 76.12 115 LYS A O 1
ATOM 875 N N . ASN A 1 116 ? -12.369 -12.154 -3.394 1.00 82.56 116 ASN A N 1
ATOM 876 C CA . ASN A 1 116 ? -11.878 -12.833 -2.192 1.00 82.56 116 ASN A CA 1
ATOM 877 C C . ASN A 1 116 ? -12.556 -12.301 -0.922 1.00 82.56 116 ASN A C 1
ATOM 879 O O . ASN A 1 116 ? -12.955 -13.082 -0.058 1.00 82.56 116 ASN A O 1
ATOM 883 N N . LYS A 1 117 ? -12.739 -10.979 -0.816 1.00 81.69 117 LYS A N 1
ATOM 884 C CA . LYS A 1 117 ? -13.471 -10.370 0.305 1.00 81.69 117 LYS A CA 1
ATOM 885 C C . LYS A 1 117 ? -14.941 -10.788 0.324 1.00 81.69 117 LYS A C 1
ATOM 887 O O . LYS A 1 117 ? -15.455 -11.104 1.392 1.00 81.69 117 LYS A O 1
ATOM 892 N N . ALA A 1 118 ? -15.599 -10.814 -0.836 1.00 83.12 118 ALA A N 1
ATOM 893 C CA . ALA A 1 118 ? -16.988 -11.249 -0.957 1.00 83.12 118 ALA A CA 1
ATOM 894 C C . ALA A 1 118 ? -17.155 -12.718 -0.544 1.00 83.12 118 ALA A C 1
ATOM 896 O O . ALA A 1 118 ? -18.048 -13.032 0.239 1.00 83.12 118 ALA A O 1
ATOM 897 N N . SER A 1 119 ? -16.249 -13.595 -0.989 1.00 86.44 119 SER A N 1
ATOM 898 C CA . SER A 1 119 ? -16.235 -15.003 -0.583 1.00 86.44 119 SER A CA 1
ATOM 899 C C . SER A 1 119 ? -16.050 -15.153 0.926 1.00 86.44 119 SER A C 1
ATOM 901 O O . SER A 1 119 ? -16.784 -15.906 1.553 1.00 86.44 119 SER A O 1
ATOM 903 N N . ALA A 1 120 ? -15.121 -14.406 1.529 1.00 86.88 120 ALA A N 1
ATOM 904 C CA . ALA A 1 120 ? -14.891 -14.448 2.973 1.00 86.88 120 ALA A CA 1
ATOM 905 C C . ALA A 1 120 ? -16.086 -13.920 3.788 1.00 86.88 120 ALA A C 1
ATOM 907 O O . ALA A 1 120 ? -16.338 -14.386 4.896 1.00 86.88 120 ALA A O 1
ATOM 908 N N . ALA A 1 121 ? -16.823 -12.936 3.267 1.00 87.19 121 ALA A N 1
ATOM 909 C CA . ALA A 1 121 ? -18.043 -12.445 3.901 1.00 87.19 121 ALA A CA 1
ATOM 910 C C . ALA A 1 121 ? -19.188 -13.463 3.793 1.00 87.19 121 ALA A C 1
ATOM 912 O O . ALA A 1 121 ? -19.874 -13.708 4.783 1.00 87.19 121 ALA A O 1
ATOM 913 N N . ALA A 1 122 ? -19.362 -14.079 2.620 1.00 88.44 122 ALA A N 1
ATOM 914 C CA . ALA A 1 122 ? -20.349 -15.134 2.411 1.00 88.44 122 ALA A CA 1
ATOM 915 C C . ALA A 1 122 ? -20.086 -16.334 3.332 1.00 88.44 122 ALA A C 1
ATOM 917 O O . ALA A 1 122 ? -21.011 -16.805 3.983 1.00 88.44 122 ALA A O 1
ATOM 918 N N . ASP A 1 123 ? -18.827 -16.756 3.462 1.00 89.94 123 ASP A N 1
ATOM 919 C CA . ASP A 1 123 ? -18.411 -17.858 4.337 1.00 89.94 123 ASP A CA 1
ATOM 920 C C . ASP A 1 123 ? -18.807 -17.620 5.804 1.00 89.94 123 ASP A C 1
ATOM 922 O O . ASP A 1 123 ? -19.381 -18.490 6.457 1.00 89.94 123 ASP A O 1
ATOM 926 N N . ARG A 1 124 ? -18.623 -16.391 6.309 1.00 86.50 124 ARG A N 1
ATOM 927 C CA . ARG A 1 124 ? -19.072 -16.008 7.660 1.00 86.50 124 ARG A CA 1
ATOM 928 C C . ARG A 1 124 ? -20.586 -16.099 7.829 1.00 86.50 124 ARG A C 1
ATOM 930 O O . ARG A 1 124 ? -21.043 -16.500 8.894 1.00 86.50 124 ARG A O 1
ATOM 937 N N . ILE A 1 125 ? -21.352 -15.704 6.811 1.00 88.31 125 ILE A N 1
ATOM 938 C CA . ILE A 1 125 ? -22.819 -15.769 6.848 1.00 88.31 125 ILE A CA 1
ATOM 939 C C . ILE A 1 125 ? -23.276 -17.229 6.825 1.00 88.31 125 ILE A C 1
ATOM 941 O O . ILE A 1 125 ? -24.084 -17.612 7.665 1.00 88.31 125 ILE A O 1
ATOM 945 N N . PHE A 1 126 ? -22.729 -18.049 5.924 1.00 89.06 126 PHE A N 1
ATOM 946 C CA . PHE A 1 126 ? -23.055 -19.475 5.854 1.00 89.06 126 PHE A CA 1
ATOM 947 C C . PHE A 1 126 ? -22.683 -20.208 7.141 1.00 89.06 126 PHE A C 1
ATOM 949 O O . PHE A 1 126 ? -23.501 -20.963 7.650 1.00 89.06 126 PHE A O 1
ATOM 956 N N . THR A 1 127 ? -21.528 -19.899 7.733 1.00 87.69 127 THR A N 1
ATOM 957 C CA . THR A 1 127 ? -21.135 -20.428 9.049 1.00 87.69 127 THR A CA 1
ATOM 958 C C . THR A 1 127 ? -22.139 -20.051 10.143 1.00 87.69 127 THR A C 1
ATOM 960 O O . THR A 1 127 ? -22.381 -20.831 11.058 1.00 87.69 127 THR A O 1
ATOM 963 N N . LEU A 1 128 ? -22.729 -18.852 10.077 1.00 84.12 128 LEU A N 1
ATOM 964 C CA . LEU A 1 128 ? -23.733 -18.415 11.048 1.00 84.12 128 LEU A CA 1
ATOM 965 C C . LEU A 1 128 ? -25.078 -19.132 10.862 1.00 84.12 128 LEU A C 1
ATOM 967 O O . LEU A 1 128 ? -25.752 -19.395 11.853 1.00 84.12 128 LEU A O 1
ATOM 971 N N . ILE A 1 129 ? -25.466 -19.397 9.611 1.00 83.25 129 ILE A N 1
ATOM 972 C CA . ILE A 1 129 ? -26.720 -20.079 9.253 1.00 83.25 129 ILE A CA 1
ATOM 973 C C . ILE A 1 129 ? -26.642 -21.569 9.590 1.00 83.25 129 ILE A C 1
ATOM 975 O O . ILE A 1 129 ? -27.590 -22.109 10.146 1.00 83.25 129 ILE A O 1
ATOM 979 N N . ASP A 1 130 ? -25.521 -22.216 9.273 1.00 83.31 130 ASP A N 1
ATOM 980 C CA . ASP A 1 130 ? -25.311 -23.657 9.468 1.00 83.31 130 ASP A CA 1
ATOM 981 C C . ASP A 1 130 ? -24.927 -24.014 10.915 1.00 83.31 130 ASP A C 1
ATOM 983 O O . ASP A 1 130 ? -24.740 -25.173 11.277 1.00 83.31 130 ASP A O 1
ATOM 987 N N . ARG A 1 131 ? -24.798 -23.002 11.781 1.00 82.12 131 ARG A N 1
ATOM 988 C CA . ARG A 1 131 ? -24.562 -23.206 13.205 1.00 82.12 131 ARG A CA 1
ATOM 989 C C . ARG A 1 131 ? -25.789 -23.868 13.835 1.00 82.12 131 ARG A C 1
ATOM 991 O O . ARG A 1 131 ? -26.808 -23.216 14.055 1.00 82.12 131 ARG A O 1
ATOM 998 N N . GLU A 1 132 ? -25.630 -25.120 14.252 1.00 71.25 132 GLU A N 1
ATOM 999 C CA . GLU A 1 132 ? -26.611 -25.822 15.080 1.00 71.25 132 GLU A CA 1
ATOM 1000 C C . GLU A 1 132 ? -26.776 -25.094 16.430 1.00 71.25 132 GLU A C 1
ATOM 1002 O O . GLU A 1 132 ? -25.827 -24.912 17.204 1.00 71.25 132 GLU A O 1
ATOM 1007 N N . SER A 1 133 ? -27.978 -24.573 16.684 1.00 65.62 133 SER A N 1
ATOM 1008 C CA . SER A 1 133 ? -28.286 -23.829 17.905 1.00 65.62 133 SER A CA 1
ATOM 1009 C C . SER A 1 133 ? -28.606 -24.800 19.039 1.00 65.62 133 SER A C 1
ATOM 1011 O O . SER A 1 133 ? -29.448 -25.675 18.888 1.00 65.62 133 SER A O 1
ATOM 1013 N N . ALA A 1 134 ? -27.988 -24.616 20.210 1.00 65.94 134 ALA A N 1
ATOM 1014 C CA . ALA A 1 134 ? -28.250 -25.450 21.392 1.00 65.94 134 ALA A CA 1
ATOM 1015 C C . ALA A 1 134 ? -29.693 -25.327 21.929 1.00 65.94 134 ALA A C 1
ATOM 1017 O O . ALA A 1 134 ? -30.148 -26.171 22.695 1.00 65.94 134 ALA A O 1
ATOM 1018 N N . ILE A 1 135 ? -30.397 -24.260 21.547 1.00 62.53 135 ILE A N 1
ATOM 1019 C CA . ILE A 1 135 ? -31.830 -24.075 21.768 1.00 62.53 135 ILE A CA 1
ATOM 1020 C C . ILE A 1 135 ? -32.411 -23.791 20.386 1.00 62.53 135 ILE A C 1
ATOM 1022 O O . ILE A 1 135 ? -32.178 -22.714 19.827 1.00 62.53 135 ILE A O 1
ATOM 1026 N N . ASP A 1 136 ? -33.094 -24.777 19.813 1.00 64.00 136 ASP A N 1
ATOM 1027 C CA . ASP A 1 136 ? -33.781 -24.624 18.537 1.00 64.00 136 ASP A CA 1
ATOM 1028 C C . ASP A 1 136 ? -35.177 -24.033 18.767 1.00 64.00 136 ASP A C 1
ATOM 1030 O O . ASP A 1 136 ? -36.127 -24.730 19.131 1.00 64.00 136 ASP A O 1
ATOM 1034 N N . SER A 1 137 ? -35.285 -22.721 18.556 1.00 62.91 137 SER A N 1
ATOM 1035 C CA . SER A 1 137 ? -36.535 -21.961 18.639 1.00 62.91 137 SER A CA 1
ATOM 1036 C C . SER A 1 137 ? -37.565 -22.359 17.572 1.00 62.91 137 SER A C 1
ATOM 1038 O O . SER A 1 137 ? -38.723 -21.962 17.693 1.00 62.91 137 SER A O 1
ATOM 1040 N N . LEU A 1 138 ? -37.148 -23.064 16.511 1.00 64.62 138 LEU A N 1
ATOM 1041 C CA . LEU A 1 138 ? -38.014 -23.564 15.441 1.00 64.62 1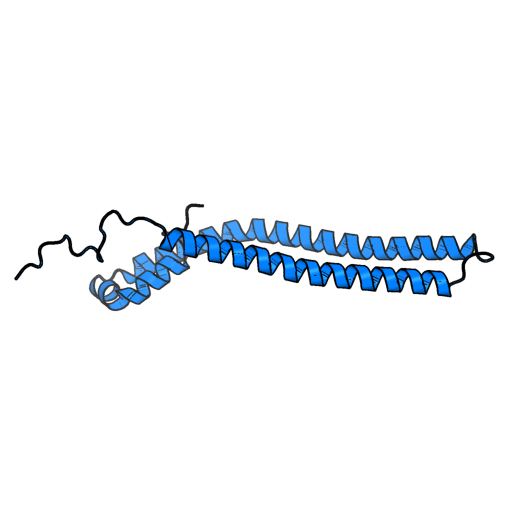38 LEU A CA 1
ATOM 1042 C C . LEU A 1 138 ? -38.407 -25.037 15.628 1.00 64.62 138 LEU A C 1
ATOM 1044 O O . LEU A 1 138 ? -39.267 -25.514 14.886 1.00 64.62 138 LEU A O 1
ATOM 1048 N N . SER A 1 139 ? -37.837 -25.746 16.610 1.00 63.38 139 SER A N 1
ATOM 1049 C CA . SER A 1 139 ? -38.263 -27.113 16.912 1.00 63.38 139 SER A CA 1
ATOM 1050 C C . SER A 1 139 ? -39.676 -27.112 17.509 1.00 63.38 139 SER A C 1
ATOM 1052 O O . SER A 1 139 ? -39.981 -26.395 18.464 1.00 63.38 139 SER A O 1
ATOM 1054 N N . ASP A 1 140 ? -40.560 -27.948 16.963 1.00 63.19 140 ASP A N 1
ATOM 1055 C CA . ASP A 1 140 ? -41.929 -28.146 17.475 1.00 63.19 140 ASP A CA 1
ATOM 1056 C C . ASP A 1 140 ? -41.943 -29.114 18.690 1.00 63.19 140 ASP A C 1
ATOM 1058 O O . ASP A 1 140 ? -42.997 -29.585 19.114 1.00 63.19 140 ASP A O 1
ATOM 1062 N N . GLU A 1 141 ? -40.768 -29.426 19.263 1.00 66.00 141 GLU A N 1
ATOM 1063 C CA . GLU A 1 141 ? -40.593 -30.340 20.407 1.00 66.00 141 GLU A CA 1
ATOM 1064 C C . GLU A 1 141 ? -40.800 -29.660 21.778 1.00 66.00 141 GLU A C 1
ATOM 1066 O O . GLU A 1 141 ? -40.888 -30.326 22.814 1.00 66.00 141 GLU A O 1
ATOM 1071 N N . GLY A 1 142 ? -40.927 -28.330 21.815 1.00 63.91 142 GLY A N 1
ATOM 1072 C CA . GLY A 1 142 ? -41.218 -27.579 23.036 1.00 63.91 142 GLY A CA 1
ATOM 1073 C C . GLY A 1 142 ? -42.698 -27.634 23.436 1.00 63.91 142 GLY A C 1
ATOM 1074 O O . GLY A 1 142 ? -43.585 -27.336 22.637 1.00 63.91 142 GLY A O 1
ATOM 1075 N N . LYS A 1 143 ? -42.997 -27.937 24.710 1.00 61.53 143 LYS A N 1
ATOM 1076 C CA . LYS A 1 143 ? -44.359 -27.800 25.262 1.00 61.53 143 LYS A CA 1
ATOM 1077 C C . LYS A 1 143 ? -44.838 -26.350 25.121 1.00 61.53 143 LYS A C 1
ATOM 1079 O O . LYS A 1 143 ? -44.389 -25.481 25.866 1.00 61.53 143 LYS A O 1
ATOM 1084 N N . LYS A 1 144 ? -45.796 -26.111 24.218 1.00 54.34 144 LYS A N 1
ATOM 1085 C CA . LYS A 1 144 ? -46.597 -24.877 24.176 1.00 54.34 144 LYS A CA 1
ATOM 1086 C C . LYS A 1 144 ? -47.285 -24.725 25.534 1.00 54.34 144 LYS A C 1
ATOM 1088 O O . LYS A 1 144 ? -48.164 -25.520 25.864 1.00 54.34 144 LYS A O 1
ATOM 1093 N N . SER A 1 145 ? -46.844 -23.765 26.346 1.00 49.25 145 SER A N 1
ATOM 1094 C CA . SER A 1 145 ? -47.544 -23.428 27.585 1.00 49.25 145 SER A CA 1
ATOM 1095 C C . SER A 1 145 ? -48.859 -22.747 27.213 1.00 49.25 145 SER A C 1
ATOM 1097 O O . SER A 1 145 ? -48.848 -21.626 26.699 1.00 49.25 145 SER A O 1
ATOM 1099 N N . LEU A 1 146 ? -49.959 -23.471 27.414 1.00 40.38 146 LEU A N 1
ATOM 1100 C CA . LEU A 1 146 ? -51.305 -22.915 27.538 1.00 40.38 146 LEU A CA 1
ATOM 1101 C C . LEU A 1 146 ? -51.454 -22.196 28.881 1.00 40.38 146 LEU A C 1
ATOM 1103 O O . LEU A 1 146 ? -50.854 -22.687 29.866 1.00 40.38 146 LEU A O 1
#

Nearest PDB structures (foldseek):
  8qoe-assembly1_A  TM=6.640E-01  e=7.288E-01  Bacillus subtilis
  4ayx-assembly1_A  TM=7.111E-01  e=1.245E+00  Homo sapiens
  9baa-assembly1_A  TM=6.941E-01  e=1.423E+00  Acetivibrio thermocellus ATCC 27405
  7vgf-assembly1_B  TM=5.382E-01  e=9.525E-01  Homo sapiens

Sequence (146 aa):
SDGGENSSGGIVVETLLNIRTVASLTIEKMRTDEYARCLRAETAGSLKTNLLKGMASGFGQFSQLWGMALMFWWGGWLLANHSDKFSFRDFMVSMFALMFALSGMAAATSGTVDKNKASAAADRIFTLIDRESAIDSLSDEGKKSL

Organism: NCBI:txid374047

Foldseek 3Di:
DDDDCQALVNLVVVCVVCVVVCVVVVCPVVSVVSSVVNVVVVVVVVVVVVVVVVVVVVVVVVVVVVVVVVLVVVLVVCCVPPVPPDDPVNSVVVVVVVVVVVVVVVVVVVVVVVVVVVVVVVVVVVCVVPDDDPDPPPDPPDPPDD

pLDDT: mean 82.02, std 12.22, range [36.56, 95.69]

InterPro domains:
  IPR011527 ABC transporter type 1, transmembrane domain [PF00664] (8-100)
  IPR011527 ABC transporter type 1, transmembrane domain [PS50929] (9-117)
  IPR036640 ABC transporter type 1, transmembrane domain superfamily [G3DSA:1.20.1560.10] (4-140)
  IPR036640 ABC transporter type 1, transmembrane domain superfamily [SSF90123] (9-132)
  IPR039421 Type 1 protein exporter [PTHR24221] (7-134)

Mean predicted aligned error: 11.97 Å

Radius of gyration: 29.22 Å; Cα contacts (8 Å, |Δi|>4): 25; chains: 1; bounding box: 76×40×72 Å